Protein AF-A0A841JJJ4-F1 (afdb_monomer_lite)

pLDDT: mean 74.66, std 11.72, range [49.16, 89.88]

Secondary structure (DSSP, 8-state):
----EEEEEEETTEEEEEEESSHHHHHHHHH-SSSS--SEEEEEETTTTEEE--TT-TT-HHHHHHHHHHHHH--

Structure (mmCIF, N/CA/C/O backbone):
data_AF-A0A841JJJ4-F1
#
_entry.id   AF-A0A841JJJ4-F1
#
loop_
_atom_site.group_PDB
_atom_site.id
_atom_site.type_symbol
_atom_site.label_atom_id
_atom_site.label_alt_id
_atom_site.label_comp_id
_atom_site.label_asym_id
_atom_site.label_entity_id
_atom_site.label_seq_id
_atom_site.pdbx_PDB_ins_code
_atom_site.Cartn_x
_atom_site.Cartn_y
_atom_site.Cartn_z
_atom_site.occupancy
_atom_site.B_iso_or_equiv
_atom_site.auth_seq_id
_atom_site.auth_comp_id
_atom_site.auth_asym_id
_atom_site.auth_atom_id
_atom_site.pdbx_PDB_model_num
ATOM 1 N N . MET A 1 1 ? -12.540 -9.160 6.968 1.00 57.12 1 MET A N 1
ATOM 2 C CA . MET A 1 1 ? -11.358 -8.349 6.597 1.00 57.12 1 MET A CA 1
ATOM 3 C C . MET A 1 1 ? -10.577 -8.088 7.876 1.00 57.12 1 MET A C 1
ATOM 5 O O . MET A 1 1 ? -10.822 -7.085 8.531 1.00 57.12 1 MET A O 1
ATOM 9 N N . ASP A 1 2 ? -9.698 -9.014 8.264 1.00 71.81 2 ASP A N 1
ATOM 10 C CA . ASP A 1 2 ? -8.943 -8.910 9.529 1.00 71.81 2 ASP A CA 1
ATOM 11 C C . ASP A 1 2 ? -7.672 -8.063 9.411 1.00 71.81 2 ASP A C 1
ATOM 13 O O . ASP A 1 2 ? -7.121 -7.622 10.414 1.00 71.81 2 ASP A O 1
ATOM 17 N N . LYS A 1 3 ? -7.244 -7.762 8.180 1.00 82.50 3 LYS A N 1
ATOM 18 C CA . LYS A 1 3 ? -6.029 -7.001 7.875 1.00 82.50 3 LYS A CA 1
ATOM 19 C C . LYS A 1 3 ? -6.380 -5.554 7.515 1.00 82.50 3 LYS A C 1
ATOM 21 O O . LYS A 1 3 ? -6.893 -5.328 6.417 1.00 82.50 3 LYS A O 1
ATOM 26 N N . PRO A 1 4 ? -6.178 -4.579 8.422 1.00 87.25 4 PRO A N 1
ATOM 27 C CA . PRO A 1 4 ? -6.662 -3.215 8.233 1.00 87.25 4 PRO A CA 1
ATOM 28 C C . PRO A 1 4 ? -5.746 -2.344 7.374 1.00 87.25 4 PRO A C 1
ATOM 30 O O . PRO A 1 4 ? -6.161 -1.251 7.005 1.00 87.25 4 PRO A O 1
ATOM 33 N N . TYR A 1 5 ? -4.535 -2.797 7.047 1.00 86.88 5 TYR A N 1
ATOM 34 C CA . TYR A 1 5 ? -3.583 -2.016 6.262 1.00 86.88 5 TYR A CA 1
ATOM 35 C C . TYR A 1 5 ? -3.444 -2.587 4.856 1.00 86.88 5 TYR A C 1
ATOM 37 O O . TYR A 1 5 ? -3.263 -3.789 4.697 1.00 86.88 5 TYR A O 1
ATOM 45 N N . LEU A 1 6 ? -3.509 -1.737 3.838 1.00 86.81 6 LEU A N 1
ATOM 46 C CA . LEU A 1 6 ? -3.336 -2.098 2.433 1.00 86.81 6 LEU A CA 1
ATOM 47 C C . LEU A 1 6 ? -2.079 -1.418 1.896 1.00 86.81 6 LEU A C 1
ATOM 49 O O . LEU A 1 6 ? -2.007 -0.191 1.916 1.00 86.81 6 LEU A O 1
ATOM 53 N N . VAL A 1 7 ? -1.120 -2.200 1.399 1.00 86.75 7 VAL A N 1
ATOM 54 C CA . VAL A 1 7 ? -0.013 -1.682 0.586 1.00 86.75 7 VAL A CA 1
ATOM 55 C C . VAL A 1 7 ? -0.375 -1.866 -0.878 1.00 86.75 7 VAL A C 1
ATOM 57 O O . VAL A 1 7 ? -0.806 -2.949 -1.278 1.00 86.75 7 VAL A O 1
ATOM 60 N N . ILE A 1 8 ? -0.172 -0.827 -1.678 1.00 84.88 8 ILE A N 1
ATOM 61 C CA . ILE A 1 8 ? -0.253 -0.896 -3.139 1.00 84.88 8 ILE A CA 1
ATOM 62 C C . ILE A 1 8 ? 1.123 -0.542 -3.679 1.00 84.88 8 ILE A C 1
ATOM 64 O O . ILE A 1 8 ? 1.700 0.443 -3.224 1.00 84.88 8 ILE A O 1
ATOM 68 N N . LYS A 1 9 ? 1.638 -1.346 -4.613 1.00 84.88 9 LYS A N 1
ATOM 69 C CA . LYS A 1 9 ? 2.899 -1.114 -5.313 1.00 84.88 9 LYS A CA 1
ATOM 70 C C . LYS A 1 9 ? 2.713 -1.047 -6.823 1.00 84.88 9 LYS A C 1
ATOM 72 O O . LYS A 1 9 ? 1.892 -1.779 -7.361 1.00 84.88 9 LYS A O 1
ATOM 77 N N . GLN A 1 10 ? 3.497 -0.217 -7.504 1.00 79.94 10 GLN A N 1
ATOM 78 C CA . GLN A 1 10 ? 3.593 -0.225 -8.963 1.00 79.94 10 GLN A CA 1
ATOM 79 C C . GLN A 1 10 ? 4.822 -1.023 -9.406 1.00 79.94 10 GLN A C 1
ATOM 81 O O . GLN A 1 10 ? 5.943 -0.741 -8.977 1.00 79.94 10 GLN A O 1
ATOM 86 N N . HIS A 1 11 ? 4.613 -2.005 -10.278 1.00 84.94 11 HIS A N 1
ATOM 87 C CA . HIS A 1 11 ? 5.663 -2.828 -10.866 1.00 84.94 11 HIS A CA 1
ATOM 88 C C . HIS A 1 11 ? 5.368 -3.052 -12.350 1.00 84.94 11 HIS A C 1
ATOM 90 O O . HIS A 1 11 ? 4.301 -3.551 -12.680 1.00 84.94 11 HIS A O 1
ATOM 96 N N . LEU A 1 12 ? 6.291 -2.671 -13.243 1.00 80.81 12 LEU A N 1
ATOM 97 C CA . LEU A 1 12 ? 6.194 -2.926 -14.693 1.00 80.81 12 LEU A CA 1
ATOM 98 C C . LEU A 1 12 ? 4.817 -2.573 -15.307 1.00 80.81 12 LEU A C 1
ATOM 100 O O . LEU A 1 12 ? 4.253 -3.343 -16.077 1.00 80.81 12 LEU A O 1
ATOM 104 N N . ASN A 1 13 ? 4.291 -1.385 -14.979 1.00 77.12 13 ASN A N 1
ATOM 105 C CA . ASN A 1 13 ? 2.966 -0.860 -15.374 1.00 77.12 13 ASN A CA 1
ATOM 106 C C . ASN A 1 13 ? 1.737 -1.522 -14.729 1.00 77.12 13 ASN A C 1
ATOM 108 O O . ASN A 1 13 ? 0.610 -1.139 -15.042 1.00 77.12 13 ASN A O 1
ATOM 112 N N . GLU A 1 14 ? 1.925 -2.448 -13.796 1.00 76.62 14 GLU A N 1
ATOM 113 C CA . GLU A 1 14 ? 0.843 -3.062 -13.033 1.00 76.62 14 GLU A CA 1
ATOM 114 C C . GLU A 1 14 ? 0.804 -2.531 -11.597 1.00 76.62 14 GLU A C 1
ATOM 116 O O . GLU A 1 14 ? 1.833 -2.205 -11.000 1.00 76.62 14 GLU A O 1
ATOM 121 N N . TYR A 1 15 ? -0.403 -2.464 -11.029 1.00 79.94 15 TYR A N 1
ATOM 122 C CA . TYR A 1 15 ? -0.610 -2.163 -9.614 1.00 79.94 15 TYR A CA 1
ATOM 123 C C . TYR A 1 15 ? -0.838 -3.453 -8.836 1.00 79.94 15 TYR A C 1
ATOM 125 O O . TYR A 1 15 ? -1.902 -4.072 -8.902 1.00 79.94 15 TYR A O 1
ATOM 133 N N . LEU A 1 16 ? 0.163 -3.834 -8.057 1.00 86.06 16 LEU A N 1
ATOM 134 C CA . LEU A 1 16 ? 0.092 -4.942 -7.123 1.00 86.06 16 LEU A CA 1
ATOM 135 C C . LEU A 1 16 ? -0.455 -4.440 -5.789 1.00 86.06 16 LEU A C 1
ATOM 137 O O . LEU A 1 16 ? -0.227 -3.294 -5.402 1.00 86.06 16 LEU A O 1
ATOM 141 N N . HIS A 1 17 ? -1.162 -5.291 -5.049 1.00 87.12 17 HIS A N 1
ATOM 142 C CA . HIS A 1 17 ? -1.671 -4.926 -3.730 1.00 87.12 17 HIS A CA 1
ATOM 143 C C . HIS A 1 17 ? -1.631 -6.093 -2.744 1.00 87.12 17 HIS A C 1
ATOM 145 O O . HIS A 1 17 ? -1.781 -7.253 -3.128 1.00 87.12 17 HIS A O 1
ATOM 151 N N . LYS A 1 18 ? -1.444 -5.784 -1.458 1.00 88.06 18 LYS A N 1
ATOM 152 C CA . LYS A 1 18 ? -1.405 -6.775 -0.374 1.00 88.06 18 LYS A CA 1
ATOM 153 C C . LYS A 1 18 ? -1.884 -6.160 0.938 1.00 88.06 18 LYS A C 1
ATOM 155 O O . LYS A 1 18 ? -1.622 -4.990 1.206 1.00 88.06 18 LYS A O 1
ATOM 160 N N . THR A 1 19 ? -2.595 -6.938 1.752 1.00 88.38 19 THR A N 1
ATOM 161 C CA . THR A 1 19 ? -3.088 -6.493 3.063 1.00 88.38 19 THR A CA 1
ATOM 162 C C . THR A 1 19 ? -2.246 -7.040 4.216 1.00 88.38 19 THR A C 1
ATOM 164 O O . THR A 1 19 ? -1.732 -8.160 4.154 1.00 88.38 19 THR A O 1
ATOM 167 N N . PHE A 1 20 ? -2.125 -6.247 5.280 1.00 89.31 20 PHE A N 1
ATOM 168 C CA . PHE A 1 20 ? -1.259 -6.471 6.438 1.00 89.31 20 PHE A CA 1
ATOM 169 C C . PHE A 1 20 ? -2.006 -6.224 7.749 1.00 89.31 20 PHE A C 1
ATOM 171 O O . PHE A 1 20 ? -2.970 -5.451 7.803 1.00 89.31 20 PHE A O 1
ATOM 178 N N . GLU A 1 21 ? -1.556 -6.892 8.809 1.00 89.88 21 GLU A N 1
ATOM 179 C CA . GLU A 1 21 ? -2.183 -6.820 10.134 1.00 89.88 21 GLU A CA 1
A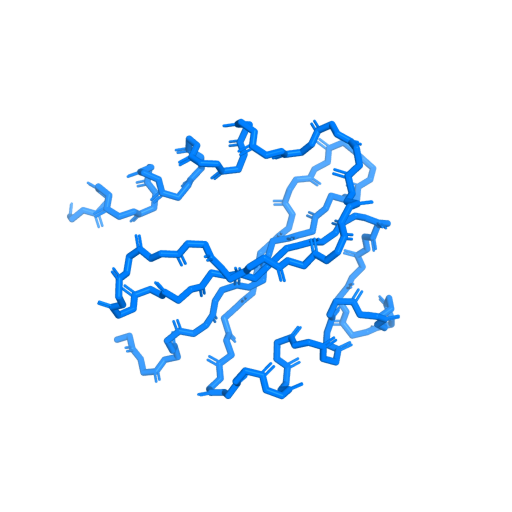TOM 180 C C . GLU A 1 21 ? -1.722 -5.591 10.916 1.00 89.88 21 GLU A C 1
ATOM 182 O O . GLU A 1 21 ? -2.507 -4.989 11.651 1.00 89.88 21 GLU A O 1
ATOM 187 N N . SER A 1 22 ? -0.474 -5.164 10.701 1.00 89.88 22 SER A N 1
ATOM 188 C CA . SER A 1 22 ? 0.116 -4.007 11.369 1.00 89.88 22 SER A CA 1
ATOM 189 C C . SER A 1 22 ? 0.697 -2.983 10.392 1.00 89.88 22 SER A C 1
ATOM 191 O O . SER A 1 22 ? 1.180 -3.317 9.309 1.00 89.88 22 SER A O 1
ATOM 193 N N . ILE A 1 23 ? 0.716 -1.715 10.814 1.00 85.88 23 ILE A N 1
ATOM 194 C CA . ILE A 1 23 ? 1.360 -0.626 10.066 1.00 85.88 23 ILE A CA 1
ATOM 195 C C . ILE A 1 23 ? 2.869 -0.860 9.905 1.00 85.88 23 ILE A C 1
ATOM 197 O O . ILE A 1 23 ? 3.462 -0.461 8.908 1.00 85.88 23 ILE A O 1
ATOM 201 N N . LYS A 1 24 ? 3.493 -1.557 10.865 1.00 88.50 24 LYS A N 1
ATOM 202 C CA . LYS A 1 24 ? 4.917 -1.906 10.835 1.00 88.50 24 LYS A CA 1
ATOM 203 C C . LYS A 1 24 ? 5.232 -2.861 9.683 1.00 88.50 24 LYS A C 1
ATOM 205 O O . LYS A 1 24 ? 6.182 -2.617 8.949 1.00 88.50 24 LYS A O 1
ATOM 210 N N . GLU A 1 25 ? 4.430 -3.910 9.507 1.00 89.25 25 GLU A N 1
ATOM 211 C CA . GLU A 1 25 ? 4.566 -4.841 8.378 1.00 89.25 25 GLU A CA 1
ATOM 212 C C . GLU A 1 25 ? 4.297 -4.153 7.041 1.00 89.25 25 GLU A C 1
ATOM 214 O O . GLU A 1 25 ? 5.043 -4.355 6.087 1.00 89.25 25 GLU A O 1
ATOM 219 N N . ALA A 1 26 ? 3.268 -3.303 6.985 1.00 88.31 26 ALA A N 1
ATOM 220 C CA . ALA A 1 26 ? 2.940 -2.546 5.783 1.00 88.31 26 ALA A CA 1
ATOM 221 C C . ALA A 1 26 ? 4.105 -1.630 5.356 1.00 88.31 26 ALA A C 1
ATOM 223 O O . ALA A 1 26 ? 4.493 -1.620 4.190 1.00 88.31 26 ALA A O 1
ATOM 224 N N . ASN A 1 27 ? 4.722 -0.926 6.310 1.00 86.00 27 ASN A N 1
ATOM 225 C CA . ASN A 1 27 ? 5.899 -0.089 6.060 1.00 86.00 27 ASN A CA 1
ATOM 226 C C . ASN A 1 27 ? 7.150 -0.905 5.707 1.00 86.00 27 ASN A C 1
ATOM 228 O O . ASN A 1 27 ? 7.957 -0.463 4.892 1.00 86.00 27 ASN A O 1
ATOM 232 N N . ALA A 1 28 ? 7.333 -2.096 6.281 1.00 87.38 28 ALA A N 1
ATOM 233 C CA . ALA A 1 28 ? 8.421 -2.982 5.873 1.00 87.38 28 ALA A CA 1
ATOM 234 C C . ALA A 1 28 ? 8.238 -3.422 4.411 1.00 87.38 28 ALA A C 1
ATOM 236 O O . ALA A 1 28 ? 9.147 -3.274 3.597 1.00 87.38 28 ALA A O 1
ATOM 237 N N . ALA A 1 29 ? 7.029 -3.852 4.043 1.00 87.44 29 ALA A N 1
ATOM 238 C CA . ALA A 1 29 ? 6.715 -4.272 2.682 1.00 87.44 29 ALA A CA 1
ATOM 239 C C . ALA A 1 29 ? 6.868 -3.146 1.651 1.00 87.44 29 ALA A C 1
ATOM 241 O O . ALA A 1 29 ? 7.161 -3.430 0.497 1.00 87.44 29 ALA A O 1
ATOM 242 N N . VAL A 1 30 ? 6.707 -1.877 2.036 1.00 84.81 30 VAL A N 1
ATOM 243 C CA . VAL A 1 30 ? 7.003 -0.720 1.172 1.00 84.81 30 VAL A CA 1
ATOM 244 C C . VAL A 1 30 ? 8.480 -0.686 0.776 1.00 84.81 30 VAL A C 1
ATOM 246 O O . VAL A 1 30 ? 8.780 -0.553 -0.408 1.00 84.81 30 VAL A O 1
ATOM 249 N N . ASN A 1 31 ? 9.380 -0.875 1.741 1.00 80.56 31 ASN A N 1
ATOM 250 C CA . ASN A 1 31 ? 10.822 -0.694 1.560 1.00 80.56 31 ASN A CA 1
ATOM 251 C C . ASN A 1 31 ? 11.547 -1.925 0.994 1.00 80.56 31 ASN A C 1
ATOM 253 O O . ASN A 1 31 ? 12.638 -1.791 0.449 1.00 80.56 31 ASN A O 1
ATOM 257 N N . HIS A 1 32 ? 10.955 -3.116 1.106 1.00 80.88 32 HIS A N 1
ATOM 258 C CA . HIS A 1 32 ? 11.559 -4.366 0.644 1.00 80.88 32 HIS A CA 1
ATOM 259 C C . HIS A 1 32 ? 10.855 -4.884 -0.619 1.00 80.88 32 HIS A C 1
ATOM 261 O O . HIS A 1 32 ? 9.652 -5.152 -0.609 1.00 80.88 32 HIS A O 1
ATOM 267 N N . SER A 1 33 ? 11.593 -5.003 -1.726 1.00 71.38 33 SER A N 1
ATOM 268 C CA . SER A 1 33 ? 11.087 -5.515 -3.011 1.00 71.38 33 SER A CA 1
ATOM 269 C C . SER A 1 33 ? 10.934 -7.034 -3.049 1.00 71.38 33 SER A C 1
ATOM 271 O O . SER A 1 33 ? 10.116 -7.531 -3.818 1.00 71.38 33 SER A O 1
ATOM 273 N N . ASP A 1 34 ? 11.687 -7.759 -2.222 1.00 75.19 34 ASP A N 1
ATOM 274 C CA . ASP A 1 34 ? 11.781 -9.224 -2.283 1.00 75.19 34 ASP A CA 1
ATOM 275 C C . ASP A 1 34 ? 10.476 -9.915 -1.857 1.00 75.19 34 ASP A C 1
ATOM 277 O O . ASP A 1 34 ? 10.069 -10.910 -2.452 1.00 75.19 34 ASP A O 1
ATOM 281 N N . ASP A 1 35 ? 9.768 -9.345 -0.877 1.00 70.31 35 ASP A N 1
ATOM 282 C CA . ASP A 1 35 ? 8.491 -9.879 -0.376 1.00 70.31 35 ASP A CA 1
ATOM 283 C C . ASP A 1 35 ? 7.268 -9.374 -1.155 1.00 70.31 35 ASP A C 1
ATOM 285 O O . ASP A 1 35 ? 6.174 -9.956 -1.094 1.00 70.31 35 ASP A O 1
ATOM 289 N N . PHE A 1 36 ? 7.423 -8.231 -1.823 1.00 81.25 36 PHE A N 1
ATOM 290 C CA . PHE A 1 36 ? 6.365 -7.553 -2.552 1.00 81.25 36 PHE A CA 1
ATOM 291 C C . PHE A 1 36 ? 6.993 -6.633 -3.609 1.00 81.25 36 PHE A C 1
ATOM 293 O O . PHE A 1 36 ? 7.450 -5.536 -3.265 1.00 81.25 36 PHE A O 1
ATOM 300 N N . PRO A 1 37 ? 7.056 -7.062 -4.881 1.00 79.75 37 PRO A N 1
ATOM 301 C CA . PRO A 1 3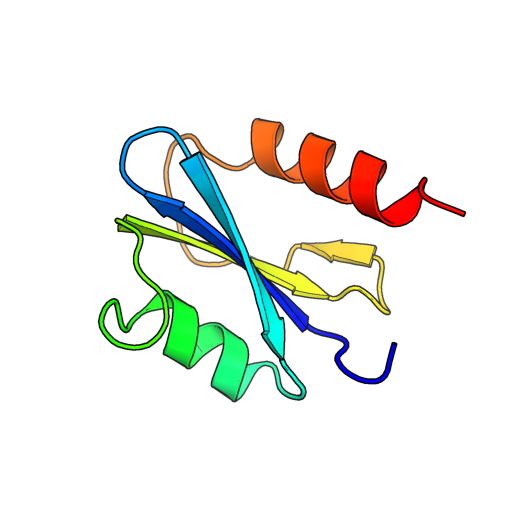7 ? 7.782 -6.327 -5.905 1.00 79.75 37 PRO A CA 1
ATOM 302 C C . PRO A 1 37 ? 7.096 -5.002 -6.244 1.00 79.75 37 PRO A C 1
ATOM 304 O O . PRO A 1 37 ? 5.875 -4.864 -6.174 1.00 79.75 37 PRO A O 1
ATOM 307 N N . GLY A 1 38 ? 7.910 -4.017 -6.614 1.00 80.31 38 GLY A N 1
ATOM 308 C CA . GLY A 1 38 ? 7.464 -2.712 -7.087 1.00 80.31 38 GLY A CA 1
ATOM 309 C C . GLY A 1 38 ? 8.319 -1.571 -6.560 1.00 80.31 38 GLY A C 1
ATOM 310 O O . GLY A 1 38 ? 8.814 -1.612 -5.434 1.00 80.31 38 GLY A O 1
ATOM 311 N N . GLU A 1 39 ? 8.500 -0.573 -7.415 1.00 74.69 39 GLU A N 1
ATOM 312 C CA . GLU A 1 39 ? 9.401 0.563 -7.185 1.00 74.69 39 GLU A CA 1
ATOM 313 C C . GLU A 1 39 ? 8.732 1.663 -6.372 1.00 74.69 39 GLU A C 1
ATOM 315 O O . GLU A 1 39 ? 9.382 2.396 -5.632 1.00 74.69 39 GLU A O 1
ATOM 320 N N . TYR A 1 40 ? 7.411 1.748 -6.479 1.00 77.75 40 TYR A N 1
ATOM 321 C CA . TYR A 1 40 ? 6.637 2.767 -5.808 1.00 77.75 40 TYR A CA 1
ATOM 322 C C . TYR A 1 40 ? 5.552 2.138 -4.978 1.00 77.75 40 TYR A C 1
ATOM 324 O O . TYR A 1 40 ? 4.831 1.288 -5.493 1.00 77.75 40 TYR A O 1
ATOM 332 N N . ALA A 1 41 ? 5.410 2.572 -3.731 1.00 78.56 41 ALA A N 1
ATOM 333 C CA . ALA A 1 41 ? 4.474 1.978 -2.799 1.00 78.56 41 ALA A CA 1
ATOM 334 C C . ALA A 1 41 ? 3.734 3.026 -1.974 1.00 78.56 41 ALA A C 1
ATOM 336 O O . ALA A 1 41 ? 4.218 4.135 -1.757 1.00 78.56 41 ALA A O 1
ATOM 337 N N . CYS A 1 42 ? 2.588 2.638 -1.434 1.00 81.44 42 CYS A N 1
ATOM 338 C CA . CYS A 1 42 ? 1.867 3.446 -0.465 1.0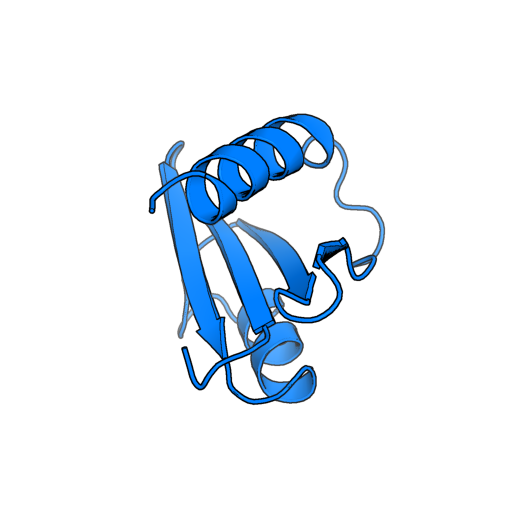0 81.44 42 CYS A CA 1
ATOM 339 C C . CYS A 1 42 ? 1.056 2.589 0.507 1.00 81.44 42 CYS A C 1
ATOM 341 O O . CYS A 1 42 ? 0.688 1.465 0.161 1.00 81.44 42 CYS A O 1
ATOM 343 N N . VAL A 1 43 ? 0.715 3.139 1.677 1.00 84.00 43 VAL A N 1
ATOM 344 C CA . VAL A 1 43 ? -0.069 2.442 2.707 1.00 84.00 43 VAL A CA 1
ATOM 345 C C . VAL A 1 43 ? -1.385 3.153 3.001 1.00 84.00 43 VAL A C 1
ATOM 347 O O . VAL A 1 43 ? -1.449 4.371 3.164 1.00 84.00 43 VAL A O 1
ATOM 350 N N . TYR A 1 44 ? -2.446 2.361 3.122 1.00 82.50 44 TYR A N 1
ATOM 351 C CA . TYR A 1 44 ? -3.780 2.823 3.477 1.00 82.50 44 TYR A CA 1
ATOM 352 C C . TYR A 1 44 ? -4.329 2.097 4.693 1.00 82.50 44 TYR A C 1
ATOM 354 O O . TYR A 1 44 ? -4.232 0.876 4.795 1.00 82.50 44 TYR A O 1
ATOM 362 N N . ASP A 1 45 ? -4.972 2.862 5.572 1.00 85.12 45 ASP A N 1
ATOM 363 C CA . ASP A 1 45 ? -5.782 2.338 6.664 1.00 85.12 45 ASP A CA 1
ATOM 364 C C . ASP A 1 45 ? -7.223 2.149 6.174 1.00 85.12 45 ASP A C 1
ATOM 366 O O . ASP A 1 45 ? -7.975 3.111 5.978 1.00 85.12 45 ASP A O 1
ATOM 370 N N . LEU A 1 46 ? -7.606 0.890 5.961 1.00 79.62 46 LEU A N 1
ATOM 371 C CA . LEU A 1 46 ? -8.932 0.491 5.498 1.00 79.62 46 LEU A CA 1
ATOM 372 C C . LEU A 1 46 ? -10.020 0.700 6.561 1.00 79.62 46 LEU A C 1
ATOM 374 O O . LEU A 1 46 ? -11.175 0.913 6.193 1.00 79.62 46 LEU A O 1
ATOM 378 N N . LYS A 1 47 ? -9.676 0.672 7.859 1.00 78.94 47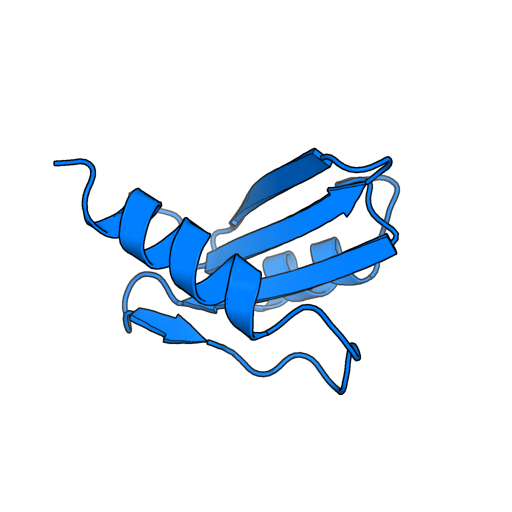 LYS A N 1
ATOM 379 C CA . LYS A 1 47 ? -10.639 0.920 8.948 1.00 78.94 47 LYS A CA 1
ATOM 380 C C . LYS A 1 47 ? -11.018 2.393 9.003 1.00 78.94 47 LYS A C 1
ATOM 382 O O . LYS A 1 47 ? -12.196 2.727 9.096 1.00 78.94 47 LYS A O 1
ATOM 387 N N . LEU A 1 48 ? -10.020 3.269 8.925 1.00 76.25 48 LEU A N 1
ATOM 388 C CA . LEU A 1 48 ? -10.231 4.715 8.944 1.00 76.25 48 LEU A CA 1
ATOM 389 C C . LEU A 1 48 ? -10.630 5.265 7.570 1.00 76.25 48 LEU A C 1
ATOM 391 O O . LEU A 1 48 ? -11.122 6.390 7.483 1.00 76.25 48 LEU A O 1
ATOM 395 N N . GLY A 1 49 ? -10.424 4.492 6.499 1.00 70.69 49 GLY A N 1
ATOM 396 C CA . GLY A 1 49 ? -10.630 4.937 5.123 1.00 70.69 49 GLY A CA 1
ATOM 397 C C . GLY A 1 49 ? -9.692 6.082 4.740 1.00 70.69 49 GLY A C 1
ATOM 398 O O . GLY A 1 49 ? -10.092 6.968 3.985 1.00 70.69 49 GLY A O 1
ATOM 399 N N . LYS A 1 50 ? -8.479 6.104 5.307 1.00 70.81 50 LYS A N 1
ATOM 400 C CA . LYS A 1 50 ? -7.521 7.208 5.173 1.00 70.81 50 LYS A CA 1
ATOM 401 C C . LYS A 1 50 ? -6.205 6.738 4.566 1.00 70.81 50 LYS A C 1
ATOM 403 O O . LYS A 1 50 ? -5.762 5.613 4.784 1.00 70.81 50 LYS A O 1
ATOM 408 N N . TYR A 1 51 ? -5.579 7.648 3.824 1.00 70.69 51 TYR A N 1
ATOM 409 C CA . TYR A 1 51 ? -4.199 7.502 3.385 1.00 70.69 51 TYR A CA 1
ATOM 410 C C . TYR A 1 51 ? -3.260 7.726 4.562 1.00 70.69 51 TYR A C 1
ATOM 412 O O . TYR A 1 51 ? -3.386 8.743 5.250 1.00 70.69 51 TYR A O 1
ATOM 420 N N . ILE A 1 52 ? -2.318 6.811 4.774 1.00 66.38 52 ILE A N 1
ATOM 421 C CA . ILE A 1 52 ? -1.202 7.066 5.675 1.00 66.38 52 ILE A CA 1
ATOM 422 C C . ILE A 1 52 ? -0.065 7.565 4.792 1.00 66.38 52 ILE A C 1
ATOM 424 O O . ILE A 1 52 ? 0.397 6.863 3.897 1.00 66.38 52 ILE A O 1
ATOM 428 N N . HIS A 1 53 ? 0.316 8.824 5.002 1.00 58.50 53 HIS A N 1
ATOM 429 C CA . HIS A 1 53 ? 1.326 9.499 4.200 1.00 58.50 53 HIS A CA 1
ATOM 430 C C . HIS A 1 53 ? 2.645 8.726 4.270 1.00 58.50 53 HIS A C 1
ATOM 432 O O . HIS A 1 53 ? 3.274 8.672 5.324 1.00 58.50 53 HIS A O 1
ATOM 438 N N . ILE A 1 54 ? 3.049 8.140 3.146 1.00 57.16 54 ILE A N 1
ATOM 439 C CA . ILE A 1 54 ? 4.408 7.647 2.940 1.00 57.16 54 ILE A CA 1
ATOM 440 C C . ILE A 1 54 ? 5.139 8.727 2.156 1.00 57.16 54 ILE A C 1
ATOM 442 O O . ILE A 1 54 ? 4.618 9.220 1.154 1.00 57.16 54 ILE A O 1
ATOM 446 N N . GLU A 1 55 ? 6.277 9.148 2.701 1.00 50.31 55 GLU A N 1
ATOM 447 C CA . GLU A 1 55 ? 7.057 10.312 2.289 1.00 50.31 55 GLU A CA 1
ATOM 448 C C . GLU A 1 55 ? 7.197 10.412 0.765 1.00 50.31 55 GLU A C 1
ATOM 450 O O . GLU A 1 55 ? 7.701 9.500 0.121 1.00 50.31 55 GLU A O 1
ATOM 455 N N . ASN A 1 56 ? 6.716 11.531 0.208 1.00 50.22 56 ASN A N 1
ATOM 456 C CA . ASN A 1 56 ? 7.032 12.069 -1.120 1.00 50.22 56 ASN A CA 1
ATOM 457 C C . ASN A 1 56 ? 7.430 11.042 -2.199 1.00 50.22 56 ASN A C 1
ATOM 459 O O . ASN A 1 56 ? 8.547 11.065 -2.711 1.00 50.22 56 ASN A O 1
ATOM 463 N N . PHE A 1 57 ? 6.477 10.216 -2.634 1.00 56.56 57 PHE A N 1
ATOM 464 C CA . PHE A 1 57 ? 6.577 9.538 -3.926 1.00 56.56 57 PHE A CA 1
ATOM 465 C C . PHE A 1 57 ? 5.870 10.384 -5.000 1.00 56.56 57 PHE A C 1
ATOM 467 O O . PHE A 1 57 ? 4.634 10.393 -5.060 1.00 56.56 57 PHE A O 1
ATOM 474 N N . PRO A 1 58 ? 6.610 11.158 -5.821 1.00 54.09 58 PRO A N 1
ATOM 475 C CA . PRO A 1 58 ? 6.008 12.011 -6.839 1.00 54.09 58 PRO A CA 1
ATOM 476 C C . PRO A 1 58 ? 5.273 11.167 -7.893 1.00 54.09 58 PRO A C 1
ATOM 478 O O . PRO A 1 58 ? 5.863 10.288 -8.512 1.00 54.09 58 PRO A O 1
ATOM 481 N N . GLY A 1 59 ? 3.981 11.453 -8.104 1.00 57.38 59 GLY A N 1
ATOM 482 C CA . GLY A 1 59 ? 3.201 10.950 -9.249 1.00 57.38 59 GLY A CA 1
ATOM 483 C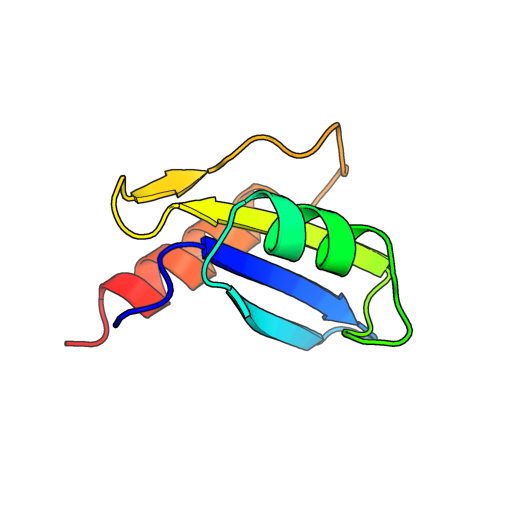 C . GLY A 1 59 ? 2.079 9.947 -8.954 1.00 57.38 59 GLY A C 1
ATOM 484 O O . GLY A 1 59 ? 1.364 9.567 -9.876 1.00 57.38 59 GLY A O 1
ATOM 485 N N . ILE A 1 60 ? 1.882 9.521 -7.702 1.00 59.59 60 ILE A N 1
ATOM 486 C CA . ILE A 1 60 ? 1.085 8.309 -7.411 1.00 59.59 60 ILE A CA 1
ATOM 487 C C . ILE A 1 60 ? -0.196 8.568 -6.605 1.00 59.59 60 ILE A C 1
ATOM 489 O O . ILE A 1 60 ? -1.092 7.727 -6.512 1.00 59.59 60 ILE A O 1
ATOM 493 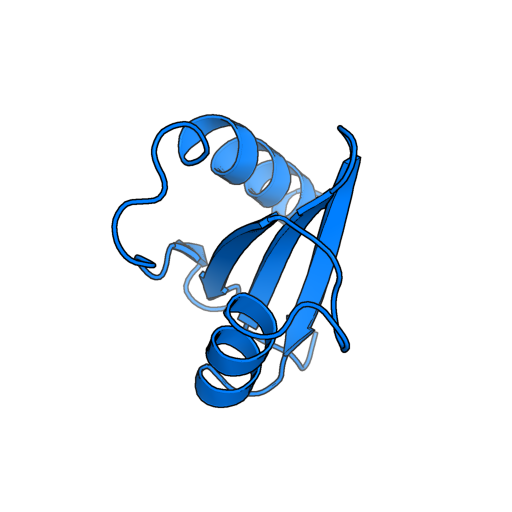N N . THR A 1 61 ? -0.350 9.771 -6.070 1.00 62.75 61 THR A N 1
ATOM 494 C CA . THR A 1 61 ? -1.408 10.090 -5.110 1.00 62.75 61 THR A CA 1
ATOM 495 C C . THR A 1 61 ? -2.829 10.042 -5.673 1.00 62.75 61 THR A C 1
ATOM 497 O O . THR A 1 61 ? -3.740 9.703 -4.920 1.00 62.75 61 THR A O 1
ATOM 500 N N . ASP A 1 62 ? -3.059 10.350 -6.951 1.00 63.31 62 ASP A N 1
ATOM 501 C CA . ASP A 1 62 ? -4.427 10.437 -7.491 1.00 63.31 62 ASP A CA 1
ATOM 502 C C . ASP A 1 62 ? -4.952 9.117 -8.072 1.00 63.31 62 ASP A C 1
ATOM 504 O O . ASP A 1 62 ? -6.091 8.742 -7.784 1.00 63.31 62 ASP A O 1
ATOM 508 N N . GLN A 1 63 ? -4.128 8.349 -8.797 1.00 63.53 63 GLN A N 1
ATOM 509 C CA . GLN A 1 63 ? -4.553 7.041 -9.321 1.00 63.53 63 GLN A CA 1
ATOM 510 C C . GLN A 1 63 ? -4.869 6.053 -8.191 1.00 63.53 63 GLN A C 1
ATOM 512 O O . GLN A 1 63 ? -5.854 5.314 -8.261 1.00 63.53 63 GLN A O 1
ATOM 517 N N . ILE A 1 64 ? -4.100 6.084 -7.099 1.00 65.12 64 ILE A N 1
ATOM 518 C CA . ILE A 1 64 ? -4.319 5.148 -5.997 1.00 65.12 64 ILE A CA 1
ATOM 519 C C . ILE A 1 64 ? -5.580 5.475 -5.186 1.00 65.12 64 ILE A C 1
ATOM 521 O O . ILE A 1 64 ? -6.307 4.558 -4.790 1.00 65.12 64 ILE A O 1
ATOM 525 N N . LYS A 1 65 ? -5.932 6.760 -5.021 1.00 63.53 65 LYS A N 1
ATOM 526 C CA . LYS A 1 65 ? -7.233 7.137 -4.435 1.00 63.53 65 LYS A CA 1
ATOM 527 C C . LYS A 1 65 ? -8.391 6.480 -5.195 1.00 63.53 65 LYS A C 1
ATOM 529 O O . LYS A 1 65 ? -9.310 5.966 -4.560 1.00 63.53 65 LYS A O 1
ATOM 534 N N . HIS A 1 66 ? -8.339 6.454 -6.530 1.00 64.62 66 HIS A N 1
ATOM 535 C CA . HIS A 1 66 ? -9.386 5.842 -7.356 1.00 64.62 66 HIS A CA 1
ATOM 536 C C . HIS A 1 66 ? -9.460 4.316 -7.181 1.00 64.62 66 HIS A C 1
ATOM 538 O O . HIS A 1 66 ? -10.556 3.782 -7.000 1.00 64.62 66 HIS A O 1
ATOM 544 N N . ILE A 1 67 ? -8.315 3.619 -7.156 1.00 65.56 67 ILE A N 1
ATOM 545 C CA . ILE A 1 67 ? -8.247 2.160 -6.922 1.00 65.56 67 ILE A CA 1
ATOM 546 C C . ILE A 1 67 ? -8.906 1.787 -5.586 1.00 65.56 67 ILE A C 1
ATOM 548 O O . ILE A 1 67 ? -9.628 0.795 -5.486 1.00 65.56 67 ILE A O 1
ATOM 552 N N . ILE A 1 68 ? -8.712 2.606 -4.556 1.00 64.12 68 ILE A N 1
ATOM 553 C CA . ILE A 1 68 ? -9.227 2.320 -3.212 1.00 64.12 68 ILE A CA 1
ATOM 554 C C . ILE A 1 68 ? -10.705 2.614 -3.090 1.00 64.12 68 ILE A C 1
ATOM 556 O O . ILE A 1 68 ? -11.423 1.843 -2.455 1.00 64.12 68 ILE A O 1
ATOM 560 N N . LEU A 1 69 ? -11.179 3.688 -3.721 1.00 63.56 69 LEU A N 1
ATOM 561 C CA . LEU A 1 69 ? -12.613 3.922 -3.844 1.00 63.56 69 LEU A CA 1
ATOM 562 C C . LEU A 1 69 ? -13.290 2.735 -4.540 1.00 63.56 69 LEU A C 1
ATOM 564 O O . LEU A 1 69 ? -14.319 2.263 -4.062 1.00 63.56 69 LEU A O 1
ATOM 568 N N . TYR A 1 70 ? -12.683 2.194 -5.601 1.00 65.06 70 TYR A N 1
ATOM 569 C CA . TYR A 1 70 ? -13.180 0.991 -6.268 1.00 65.06 70 TYR A CA 1
ATOM 570 C C . TYR A 1 70 ? -13.173 -0.239 -5.344 1.00 65.06 70 TYR A C 1
ATOM 572 O O . TYR A 1 70 ? -14.179 -0.941 -5.255 1.00 65.06 70 TYR A O 1
ATOM 580 N N . TYR A 1 71 ? -12.088 -0.467 -4.594 1.00 63.72 71 TYR A N 1
ATOM 581 C CA . TYR A 1 71 ? -11.999 -1.564 -3.622 1.00 63.72 71 TYR A CA 1
ATOM 582 C C . TYR A 1 71 ? -13.056 -1.452 -2.512 1.00 63.72 71 TYR A C 1
ATOM 584 O O . TYR A 1 71 ? -13.704 -2.438 -2.172 1.00 63.72 71 TYR A O 1
ATOM 592 N N . LYS A 1 72 ? -13.292 -0.243 -1.986 1.00 62.12 72 LYS A N 1
ATOM 593 C CA . LYS A 1 72 ? -14.311 0.029 -0.958 1.00 62.12 72 LYS A CA 1
ATOM 594 C C . LYS A 1 72 ? -15.745 -0.128 -1.483 1.00 62.12 72 LYS A C 1
ATOM 596 O O . LYS A 1 72 ? -16.639 -0.452 -0.705 1.00 62.12 72 LYS A O 1
ATOM 601 N N . ASN A 1 73 ? -15.963 0.106 -2.778 1.00 63.09 73 ASN A N 1
ATOM 602 C CA . ASN A 1 73 ? -17.276 0.019 -3.422 1.00 63.09 73 ASN A CA 1
ATOM 603 C C . ASN A 1 73 ? -17.631 -1.382 -3.944 1.00 63.09 73 ASN A C 1
ATOM 605 O O . ASN A 1 73 ? -18.775 -1.589 -4.345 1.00 63.09 73 ASN A O 1
ATOM 609 N N . LYS A 1 74 ? -16.712 -2.356 -3.909 1.00 55.03 74 LYS A N 1
ATOM 610 C CA . LYS A 1 74 ? -17.062 -3.768 -4.118 1.00 55.03 74 LYS A CA 1
ATOM 611 C C . LYS A 1 74 ? -17.748 -4.324 -2.862 1.00 55.03 74 LYS A C 1
ATOM 613 O O . LYS A 1 74 ? -17.088 -4.875 -1.983 1.00 55.03 74 LYS A O 1
ATOM 618 N N . LYS A 1 75 ? -19.066 -4.131 -2.782 1.00 49.16 75 LYS A N 1
ATOM 619 C CA . LYS A 1 75 ? -19.982 -4.899 -1.928 1.00 49.16 75 LYS A CA 1
ATOM 620 C C . LYS A 1 75 ? -20.641 -6.008 -2.732 1.00 49.16 75 LYS A C 1
ATOM 622 O O . LYS A 1 75 ? -20.929 -5.754 -3.922 1.00 49.16 75 LYS A O 1
#

Sequence (75 aa):
MDKPYLVIKQHLNEYLHKTFESIKEANAAVNHSDDFPGEYACVYDLKLGKYIHIENFPGITDQIKHIILYYKNKK

Radius of gyration: 11.49 Å; chains: 1; bounding box: 32×22×27 Å

Foldseek 3Di:
DQFQKKKWADDPNDIDIDGHNDPVVSVVLQVDCPVPHHDGMFMDGNVVRDGDDDPDPPPDPPVVNVVVVVVVPPD

Organism: NCBI:txid354630